Protein AF-A0A7V1V2Y4-F1 (afdb_monomer)

Sequence (61 aa):
MFFEMQTAAHCAVVFDPAGRLIARATLPADLELHAVDRDRIVGVQTDADGVQRIAMHRLTR

pLDDT: mean 76.69, std 15.83, range [27.58, 90.38]

Structure (mmCIF, N/CA/C/O backbone):
data_AF-A0A7V1V2Y4-F1
#
_entry.id   AF-A0A7V1V2Y4-F1
#
loop_
_atom_site.group_PDB
_atom_site.id
_atom_site.type_symbol
_atom_site.label_atom_id
_atom_site.label_alt_id
_atom_site.label_comp_id
_atom_site.label_asym_id
_atom_site.label_entity_id
_atom_site.label_seq_id
_atom_site.pdbx_PDB_ins_code
_atom_site.Cartn_x
_atom_site.Cartn_y
_atom_site.Cartn_z
_atom_site.occupancy
_atom_site.B_iso_or_equiv
_atom_site.auth_seq_id
_atom_site.auth_comp_id
_atom_site.auth_asym_id
_atom_site.auth_atom_id
_atom_site.pdbx_PDB_model_num
ATOM 1 N N . MET A 1 1 ? 11.871 -19.516 -19.612 1.00 31.05 1 MET A N 1
ATOM 2 C CA . MET A 1 1 ? 12.555 -19.173 -18.350 1.00 31.05 1 MET A CA 1
ATOM 3 C C . MET A 1 1 ? 11.702 -18.096 -17.701 1.00 31.05 1 MET A C 1
ATOM 5 O O . MET A 1 1 ? 11.709 -16.974 -18.184 1.00 31.05 1 MET A O 1
ATOM 9 N N . PHE A 1 2 ? 10.834 -18.462 -16.757 1.00 27.58 2 PHE A N 1
ATOM 10 C CA . PHE A 1 2 ? 9.980 -17.499 -16.059 1.00 27.58 2 PHE A CA 1
ATOM 11 C C . PHE A 1 2 ? 10.770 -17.007 -14.848 1.00 27.58 2 PHE A C 1
ATOM 13 O O . PHE A 1 2 ? 11.038 -17.788 -13.940 1.00 27.58 2 PHE A O 1
ATOM 20 N N . PHE A 1 3 ? 11.225 -15.757 -14.882 1.00 30.61 3 PHE A N 1
ATOM 21 C CA . PHE A 1 3 ? 11.781 -15.108 -13.701 1.00 30.61 3 PHE A CA 1
ATOM 22 C C . PHE A 1 3 ? 10.597 -14.687 -12.827 1.00 30.61 3 PHE A C 1
ATOM 24 O O . PHE A 1 3 ? 9.951 -13.680 -13.105 1.00 30.61 3 PHE A O 1
ATOM 31 N N . GLU A 1 4 ? 10.282 -15.472 -11.795 1.00 33.75 4 GLU A N 1
ATOM 32 C CA . GLU A 1 4 ? 9.552 -14.939 -10.643 1.00 33.75 4 GLU A CA 1
ATOM 33 C C . GLU A 1 4 ? 10.454 -13.872 -10.013 1.00 33.75 4 GLU A C 1
ATOM 35 O O . GLU A 1 4 ? 11.386 -14.178 -9.268 1.00 33.75 4 GLU A O 1
ATOM 40 N N . MET A 1 5 ? 10.224 -12.604 -10.357 1.00 39.06 5 MET A N 1
ATOM 41 C CA . MET A 1 5 ? 10.717 -11.505 -9.538 1.00 39.06 5 MET A CA 1
ATOM 42 C C . MET A 1 5 ? 10.003 -11.619 -8.194 1.00 39.06 5 MET A C 1
ATOM 44 O O . MET A 1 5 ? 8.832 -11.267 -8.077 1.00 39.06 5 MET A O 1
ATOM 48 N N . GLN A 1 6 ? 10.702 -12.134 -7.184 1.00 42.00 6 GLN A N 1
ATOM 49 C CA . GLN A 1 6 ? 10.314 -11.948 -5.792 1.00 42.00 6 GLN A CA 1
ATOM 50 C C . GLN A 1 6 ? 10.368 -10.444 -5.511 1.00 42.00 6 GLN A C 1
ATOM 52 O O . GLN A 1 6 ? 11.413 -9.894 -5.166 1.00 42.00 6 GLN A O 1
ATOM 57 N N . THR A 1 7 ? 9.248 -9.756 -5.716 1.00 53.84 7 THR A N 1
ATOM 58 C CA . THR A 1 7 ? 9.061 -8.396 -5.229 1.00 53.84 7 THR A CA 1
ATOM 59 C C . THR A 1 7 ? 9.149 -8.468 -3.714 1.00 53.84 7 THR A C 1
ATOM 61 O O . THR A 1 7 ? 8.326 -9.103 -3.052 1.00 53.84 7 THR A O 1
ATOM 64 N N . ALA A 1 8 ? 10.210 -7.880 -3.156 1.00 59.31 8 ALA A N 1
ATOM 65 C CA . ALA A 1 8 ? 10.327 -7.719 -1.718 1.00 59.31 8 ALA A CA 1
ATOM 66 C C . ALA A 1 8 ? 9.027 -7.074 -1.218 1.00 59.31 8 ALA A C 1
ATOM 68 O O . ALA A 1 8 ? 8.541 -6.107 -1.803 1.00 59.31 8 ALA A O 1
ATOM 69 N N . ALA A 1 9 ? 8.417 -7.664 -0.198 1.00 65.12 9 ALA A N 1
ATOM 70 C CA . ALA A 1 9 ? 7.137 -7.209 0.310 1.00 65.12 9 ALA A CA 1
ATOM 71 C C . ALA A 1 9 ? 7.351 -6.544 1.669 1.00 65.12 9 ALA A C 1
ATOM 73 O O . ALA A 1 9 ? 7.927 -7.143 2.581 1.00 65.12 9 ALA A O 1
ATOM 74 N N . HIS A 1 10 ? 6.896 -5.304 1.813 1.00 73.00 10 HIS A N 1
ATOM 75 C CA . HIS A 1 10 ? 6.887 -4.605 3.089 1.00 73.00 10 HIS A CA 1
ATOM 76 C C . HIS A 1 10 ? 5.598 -4.907 3.846 1.00 73.00 10 HIS A C 1
ATOM 78 O O . HIS A 1 10 ? 4.522 -5.048 3.271 1.00 73.00 10 HIS A O 1
ATOM 84 N N . CYS A 1 11 ? 5.705 -5.017 5.165 1.00 72.44 11 CYS A N 1
ATOM 85 C CA . CYS A 1 11 ? 4.551 -5.188 6.032 1.00 72.44 11 CYS A CA 1
ATOM 86 C C . CYS A 1 11 ? 4.204 -3.829 6.638 1.00 72.44 11 CYS A C 1
ATOM 88 O O . CYS A 1 11 ? 4.956 -3.312 7.463 1.00 72.44 11 CYS A O 1
ATOM 90 N N . ALA A 1 12 ? 3.086 -3.244 6.216 1.00 74.00 12 ALA A N 1
ATOM 91 C CA . ALA A 1 12 ? 2.559 -2.023 6.805 1.00 74.00 12 ALA A CA 1
ATOM 92 C C . ALA A 1 12 ? 1.576 -2.361 7.926 1.00 74.00 12 ALA A C 1
ATOM 94 O O . ALA A 1 12 ? 0.711 -3.230 7.783 1.00 74.00 12 ALA A O 1
ATOM 95 N N . VAL A 1 13 ? 1.701 -1.640 9.036 1.00 77.50 13 VAL A N 1
ATOM 96 C CA . VAL A 1 13 ? 0.815 -1.722 10.198 1.00 77.50 13 VAL A CA 1
ATOM 97 C C . VAL A 1 13 ? 0.197 -0.354 10.452 1.00 77.50 13 VAL A C 1
ATOM 99 O O . VAL A 1 13 ? 0.889 0.661 10.421 1.00 77.50 13 VAL A O 1
ATOM 102 N N . VAL A 1 14 ? -1.115 -0.328 10.676 1.00 73.88 14 VAL A N 1
ATOM 103 C CA . VAL A 1 14 ? -1.882 0.903 10.896 1.00 73.88 14 VAL A CA 1
ATOM 104 C C . VAL A 1 14 ? -2.376 0.922 12.334 1.00 73.88 14 VAL A C 1
ATOM 106 O O . VAL A 1 14 ? -3.101 0.015 12.752 1.00 73.88 14 VAL A O 1
ATOM 109 N N . PHE A 1 15 ? -2.003 1.961 13.077 1.00 81.62 15 PHE A N 1
ATOM 110 C CA . PHE A 1 15 ? -2.428 2.174 14.459 1.00 81.62 15 PHE A CA 1
ATOM 111 C C . PHE A 1 15 ? -3.471 3.293 14.545 1.00 81.62 15 PHE A C 1
ATOM 113 O O . PHE A 1 15 ? -3.43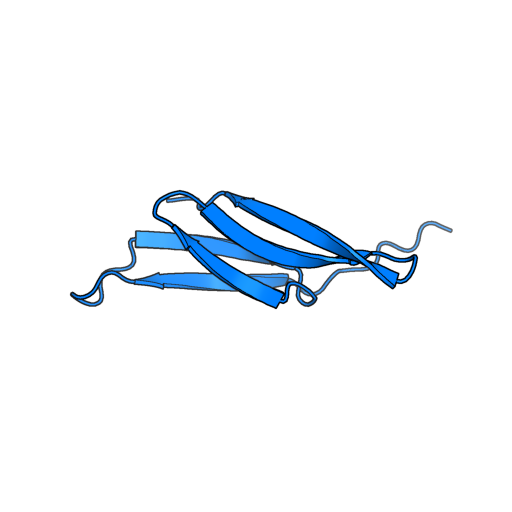7 4.239 13.758 1.00 81.62 15 PHE A O 1
ATOM 120 N N . ASP A 1 16 ? -4.398 3.193 15.498 1.00 78.44 16 ASP A N 1
ATOM 121 C CA . ASP A 1 16 ? -5.274 4.308 15.865 1.00 78.44 16 ASP A CA 1
ATOM 122 C C . ASP A 1 16 ? -4.517 5.353 16.710 1.00 78.44 16 ASP A C 1
ATOM 124 O O . ASP A 1 16 ? -3.405 5.088 17.179 1.00 78.44 16 ASP A O 1
ATOM 128 N N . PRO A 1 17 ? -5.102 6.542 16.957 1.00 81.81 17 PRO A N 1
ATOM 129 C CA . PRO A 1 17 ? -4.486 7.547 17.826 1.00 81.81 17 PRO A CA 1
ATOM 130 C C . PRO A 1 17 ? -4.250 7.089 19.276 1.00 81.81 17 PRO A C 1
ATOM 132 O O . PRO A 1 17 ? -3.483 7.725 19.991 1.00 81.81 17 PRO A O 1
ATOM 135 N N . ALA A 1 18 ? -4.896 6.007 19.721 1.00 90.31 18 ALA A N 1
ATOM 136 C CA . ALA A 1 18 ? -4.686 5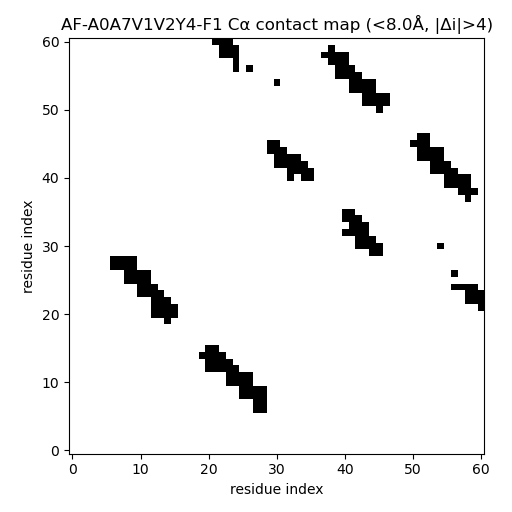.396 21.031 1.00 90.31 18 ALA A CA 1
ATOM 137 C C . ALA A 1 18 ? -3.588 4.307 21.014 1.00 90.31 18 ALA A C 1
ATOM 139 O O . ALA A 1 18 ? -3.349 3.664 22.037 1.00 90.31 18 ALA A O 1
ATOM 140 N N . GLY A 1 19 ? -2.914 4.092 19.877 1.00 83.75 19 GLY A N 1
ATOM 141 C CA . GLY A 1 19 ? -1.840 3.112 19.707 1.00 83.75 19 GLY A CA 1
ATOM 142 C C . GLY A 1 19 ? -2.315 1.675 19.469 1.00 83.75 19 GLY A C 1
ATOM 143 O O . GLY A 1 19 ? -1.507 0.747 19.514 1.00 83.75 19 GLY A O 1
ATOM 144 N N . ARG A 1 20 ? -3.608 1.445 19.212 1.00 84.38 20 ARG A N 1
ATOM 145 C CA . ARG A 1 20 ? -4.141 0.111 18.910 1.00 84.38 20 ARG A CA 1
ATOM 146 C C . ARG A 1 20 ? -3.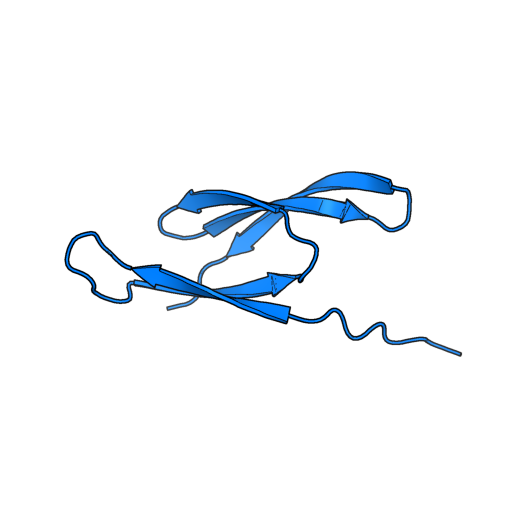940 -0.222 17.439 1.00 84.38 20 ARG A C 1
ATOM 148 O O . ARG A 1 20 ? -4.306 0.560 16.569 1.00 84.38 20 ARG A O 1
ATOM 155 N N . LEU A 1 21 ? -3.437 -1.422 17.155 1.00 83.50 21 LEU A N 1
ATOM 156 C CA . LEU A 1 21 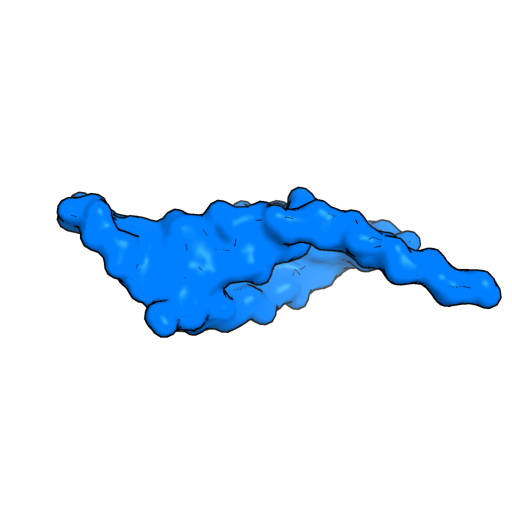? -3.371 -1.946 15.792 1.00 83.50 21 LEU A CA 1
ATOM 157 C C . LEU A 1 21 ? -4.791 -2.127 15.229 1.00 83.50 21 LEU A C 1
ATOM 159 O O . LEU A 1 21 ? -5.586 -2.884 15.788 1.00 83.50 21 LEU A O 1
ATOM 163 N N . ILE A 1 22 ? -5.103 -1.442 14.128 1.00 81.12 22 ILE A N 1
ATOM 164 C CA . ILE A 1 22 ? -6.403 -1.539 13.443 1.00 81.12 22 ILE A CA 1
ATOM 165 C C . ILE A 1 22 ? -6.318 -2.459 12.225 1.00 81.12 22 ILE A C 1
ATOM 167 O O . ILE A 1 22 ? -7.305 -3.111 11.881 1.00 81.12 22 ILE A O 1
ATOM 171 N N . ALA A 1 23 ? -5.167 -2.489 11.548 1.00 74.81 23 ALA A N 1
ATOM 172 C CA . ALA A 1 23 ? -5.002 -3.249 10.317 1.00 74.81 23 ALA A CA 1
ATOM 173 C C . ALA A 1 23 ? -3.539 -3.532 9.968 1.00 74.81 23 ALA A C 1
ATOM 175 O O . ALA A 1 23 ? -2.621 -2.828 10.400 1.00 74.81 23 ALA A O 1
ATOM 176 N N . ARG A 1 24 ? -3.354 -4.539 9.110 1.00 80.12 24 ARG A N 1
ATOM 177 C CA . ARG A 1 24 ? -2.078 -4.885 8.484 1.00 80.12 24 ARG A CA 1
ATOM 178 C C . ARG A 1 24 ? -2.275 -5.100 6.986 1.00 80.12 24 ARG A C 1
ATOM 180 O O . ARG A 1 24 ? -3.301 -5.643 6.567 1.00 80.12 24 ARG A O 1
ATOM 187 N N . ALA A 1 25 ? -1.281 -4.719 6.194 1.00 77.12 25 ALA A N 1
ATOM 188 C CA . ALA A 1 25 ? -1.224 -5.041 4.775 1.00 77.12 25 ALA A CA 1
ATOM 189 C C . ALA A 1 25 ? 0.195 -5.394 4.337 1.00 77.12 25 ALA A C 1
ATOM 191 O O . ALA A 1 25 ? 1.176 -4.817 4.804 1.00 77.12 25 ALA A O 1
ATOM 192 N N . THR A 1 26 ? 0.272 -6.339 3.408 1.00 81.44 26 THR A N 1
ATOM 193 C CA . THR A 1 26 ? 1.484 -6.629 2.651 1.00 81.44 26 THR A CA 1
ATOM 194 C C . THR A 1 26 ? 1.498 -5.718 1.431 1.00 81.44 26 THR A C 1
ATOM 196 O O . THR A 1 26 ? 0.565 -5.748 0.627 1.00 81.44 26 THR A O 1
ATOM 199 N N . LEU A 1 27 ? 2.531 -4.891 1.323 1.00 79.81 27 LEU A N 1
ATOM 200 C CA . LEU A 1 27 ? 2.700 -3.900 0.270 1.00 79.81 27 LEU A CA 1
ATOM 201 C C . LEU A 1 27 ? 3.911 -4.253 -0.601 1.00 79.81 27 LEU A C 1
ATOM 203 O O . LEU A 1 27 ? 4.895 -4.784 -0.078 1.00 79.81 27 LEU A O 1
ATOM 207 N N . PRO A 1 28 ? 3.871 -3.950 -1.906 1.00 80.12 28 PRO A N 1
ATOM 208 C CA . PRO A 1 28 ? 5.053 -4.003 -2.761 1.00 80.12 28 PRO A CA 1
ATOM 209 C C . PRO A 1 28 ? 6.159 -3.070 -2.238 1.00 80.12 28 PRO A C 1
ATOM 211 O O . PRO A 1 28 ? 5.854 -1.993 -1.725 1.00 80.12 28 PRO A O 1
ATOM 214 N N . ALA A 1 29 ? 7.434 -3.460 -2.352 1.00 78.88 29 ALA A N 1
ATOM 215 C CA . ALA A 1 29 ? 8.555 -2.625 -1.893 1.00 78.88 29 ALA A CA 1
ATOM 216 C C . ALA A 1 29 ? 8.723 -1.310 -2.663 1.00 78.88 29 ALA A C 1
ATOM 218 O O . ALA A 1 29 ? 9.285 -0.350 -2.148 1.00 78.88 29 ALA A O 1
ATOM 219 N N . ASP A 1 30 ? 8.230 -1.272 -3.889 1.00 82.88 30 ASP A N 1
ATOM 220 C CA . ASP A 1 30 ? 8.245 -0.134 -4.799 1.00 82.88 30 ASP A CA 1
ATOM 221 C C . ASP A 1 30 ? 6.975 0.727 -4.702 1.00 82.88 30 ASP A C 1
ATOM 223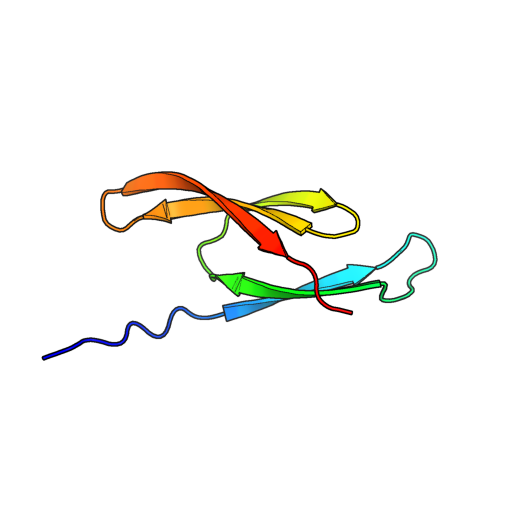 O O . ASP A 1 30 ? 6.783 1.637 -5.508 1.00 82.88 30 ASP A O 1
ATOM 227 N N . LEU A 1 31 ? 6.100 0.454 -3.727 1.00 83.56 31 LEU A N 1
ATOM 228 C CA . LEU A 1 31 ? 4.922 1.272 -3.482 1.00 83.56 31 LEU A CA 1
ATOM 229 C C . LEU A 1 31 ? 5.304 2.551 -2.725 1.00 83.56 31 LEU A C 1
ATOM 231 O O . LEU A 1 31 ? 5.648 2.515 -1.542 1.00 83.56 31 LEU A O 1
ATOM 235 N N . GLU A 1 32 ? 5.139 3.696 -3.378 1.00 85.69 32 GLU A N 1
ATOM 236 C CA . GLU A 1 32 ? 5.179 4.999 -2.724 1.00 85.69 32 GLU A CA 1
ATOM 237 C C . GLU A 1 32 ? 3.838 5.260 -2.024 1.00 85.69 32 GLU A C 1
ATOM 239 O O . GLU A 1 32 ? 2.783 5.330 -2.659 1.00 85.69 32 GLU A O 1
ATOM 244 N N . LEU A 1 33 ? 3.853 5.363 -0.692 1.00 82.94 33 LEU A N 1
ATOM 245 C CA . LEU A 1 33 ? 2.646 5.549 0.113 1.00 82.94 33 LEU A CA 1
ATOM 246 C C . LEU A 1 33 ? 2.157 7.003 0.057 1.00 82.94 33 LEU A C 1
ATOM 248 O O . LEU A 1 33 ? 2.874 7.908 0.473 1.00 82.94 33 LEU A O 1
ATOM 252 N N . HIS A 1 34 ? 0.899 7.214 -0.340 1.00 85.19 34 HIS A N 1
ATOM 253 C CA . HIS A 1 34 ? 0.283 8.548 -0.358 1.00 85.19 34 HIS A CA 1
ATOM 254 C C . HIS A 1 34 ? -0.792 8.733 0.715 1.00 85.19 34 HIS A C 1
ATOM 256 O O . HIS A 1 34 ? -0.861 9.790 1.339 1.00 85.19 34 HIS A O 1
ATOM 262 N N . ALA A 1 35 ? -1.650 7.732 0.927 1.00 81.38 35 ALA A N 1
ATOM 263 C CA . ALA A 1 35 ? -2.741 7.828 1.892 1.00 81.38 35 ALA A CA 1
ATOM 264 C C . ALA A 1 35 ? -3.096 6.470 2.503 1.00 81.38 35 ALA A C 1
ATOM 266 O O . ALA A 1 35 ? -3.001 5.423 1.861 1.00 81.38 35 ALA A O 1
ATOM 267 N N . VAL A 1 36 ? -3.563 6.507 3.749 1.00 80.12 36 VAL A N 1
ATOM 268 C CA . VAL A 1 36 ? -4.101 5.353 4.473 1.00 80.12 36 VAL A CA 1
ATOM 269 C C . VAL A 1 36 ? -5.505 5.712 4.942 1.00 80.12 36 VAL A C 1
ATOM 271 O O . VAL A 1 36 ? -5.686 6.696 5.654 1.00 80.12 36 VAL A O 1
ATOM 274 N N . ASP A 1 37 ? -6.486 4.911 4.543 1.00 80.69 37 ASP A N 1
ATOM 275 C CA . ASP A 1 37 ? -7.874 5.003 4.997 1.00 80.69 37 ASP A CA 1
ATOM 276 C C . ASP A 1 37 ? -8.226 3.749 5.821 1.00 80.69 37 ASP A C 1
ATOM 278 O O . ASP A 1 37 ? -7.420 2.835 6.000 1.00 80.69 37 ASP A O 1
ATOM 282 N N . ARG A 1 38 ? -9.451 3.678 6.339 1.00 76.75 38 ARG A N 1
ATOM 283 C CA . ARG 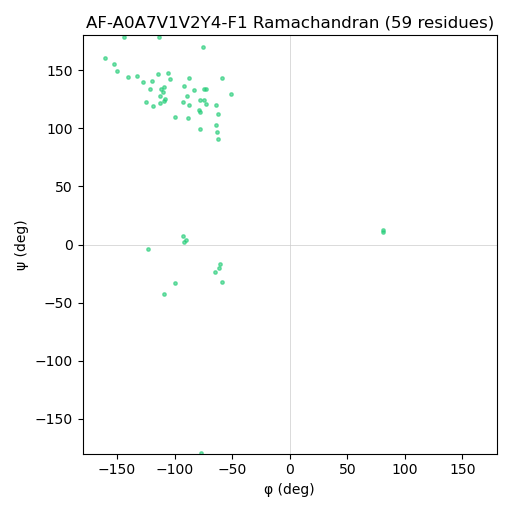A 1 38 ? -9.949 2.626 7.227 1.00 76.75 38 ARG A CA 1
ATOM 284 C C . ARG A 1 38 ? -9.882 1.220 6.630 1.00 76.75 38 ARG A C 1
ATOM 286 O O . ARG A 1 38 ? -9.777 0.252 7.383 1.00 76.75 38 ARG A O 1
ATOM 293 N N . ASP A 1 39 ? -10.032 1.092 5.316 1.00 82.69 39 ASP A N 1
ATOM 294 C CA . ASP A 1 39 ? -10.130 -0.191 4.612 1.00 82.69 39 ASP A CA 1
ATOM 295 C C . ASP A 1 39 ? -9.080 -0.373 3.509 1.00 82.69 39 ASP A C 1
ATOM 297 O O . ASP A 1 39 ? -9.012 -1.449 2.907 1.00 82.69 39 ASP A O 1
ATOM 301 N N . ARG A 1 40 ? -8.252 0.640 3.243 1.00 85.12 40 ARG A N 1
ATOM 302 C CA . ARG A 1 40 ? -7.312 0.624 2.122 1.00 85.12 40 ARG A CA 1
ATOM 303 C C . ARG A 1 40 ? -6.080 1.482 2.359 1.00 85.12 40 ARG A C 1
ATOM 305 O O . ARG A 1 40 ? -6.107 2.479 3.072 1.00 85.12 40 ARG A O 1
ATOM 312 N N . ILE A 1 41 ? -5.026 1.103 1.663 1.00 85.44 41 ILE A N 1
ATOM 313 C CA . ILE A 1 41 ? -3.811 1.870 1.459 1.00 85.44 41 ILE A CA 1
ATOM 314 C C . ILE A 1 41 ? -3.784 2.298 -0.004 1.00 85.44 41 ILE A C 1
ATOM 316 O O . ILE A 1 41 ? -4.013 1.478 -0.894 1.00 85.44 41 ILE A O 1
ATOM 320 N N . VAL A 1 42 ? -3.522 3.578 -0.240 1.00 86.81 42 VAL A N 1
ATOM 321 C CA . VAL A 1 42 ? -3.376 4.156 -1.573 1.00 86.81 42 VAL A CA 1
ATOM 322 C C . VAL A 1 42 ? -1.931 4.585 -1.749 1.00 86.81 42 VAL A C 1
ATOM 324 O O . VAL A 1 42 ? -1.377 5.322 -0.927 1.00 86.81 42 VAL A O 1
ATOM 327 N N . GLY A 1 43 ? -1.335 4.128 -2.838 1.00 89.56 43 GLY A N 1
ATOM 328 C CA . GLY A 1 43 ? 0.012 4.502 -3.217 1.00 89.56 43 GLY A CA 1
ATOM 329 C C . GLY A 1 43 ? 0.161 4.623 -4.721 1.00 89.56 43 GLY A C 1
ATOM 330 O O . GLY A 1 43 ? -0.780 4.385 -5.482 1.00 89.56 43 GLY A O 1
ATOM 331 N N . VAL A 1 44 ? 1.360 4.999 -5.1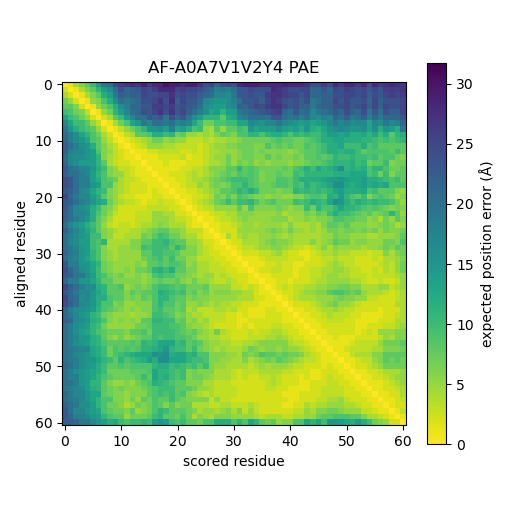34 1.00 90.38 44 VAL A N 1
ATOM 332 C CA . VAL A 1 44 ? 1.774 5.002 -6.529 1.00 90.38 44 VAL A CA 1
ATOM 333 C C . VAL A 1 44 ? 2.837 3.931 -6.697 1.00 90.38 44 VAL A C 1
ATOM 335 O O . VAL A 1 44 ? 3.747 3.810 -5.884 1.00 90.38 44 VAL A O 1
ATOM 338 N N . GLN A 1 45 ? 2.695 3.134 -7.746 1.00 89.38 45 GLN A N 1
ATOM 339 C CA . GLN A 1 45 ? 3.691 2.162 -8.163 1.00 89.38 45 GLN A CA 1
ATOM 340 C C . GLN A 1 45 ? 4.138 2.514 -9.575 1.00 89.38 45 GLN A C 1
ATOM 342 O O . GLN A 1 45 ? 3.322 2.912 -10.410 1.00 89.38 45 GLN A O 1
ATOM 347 N N . THR A 1 46 ? 5.432 2.377 -9.836 1.00 86.19 46 THR A N 1
ATOM 348 C CA . THR A 1 46 ? 5.967 2.501 -11.190 1.00 86.19 46 THR A CA 1
ATOM 349 C C . THR A 1 46 ? 6.009 1.114 -11.805 1.00 86.19 46 THR A C 1
ATOM 351 O O . THR A 1 46 ? 6.599 0.206 -11.227 1.00 86.19 46 THR A O 1
ATOM 354 N N . ASP A 1 47 ? 5.354 0.926 -12.944 1.00 83.75 47 ASP A N 1
ATOM 355 C CA . ASP A 1 47 ? 5.398 -0.361 -13.633 1.00 83.75 47 ASP A CA 1
ATOM 356 C C . ASP A 1 47 ? 6.716 -0.581 -14.395 1.00 83.75 47 ASP A C 1
ATOM 358 O O . ASP A 1 47 ? 7.621 0.257 -14.400 1.00 83.75 47 ASP A O 1
ATOM 362 N N . ALA A 1 48 ? 6.824 -1.735 -15.056 1.00 85.25 48 ALA A N 1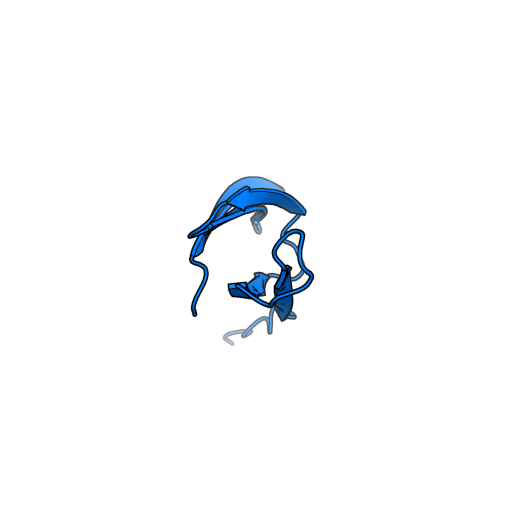
ATOM 363 C CA . ALA A 1 48 ? 8.004 -2.107 -15.830 1.00 85.25 48 ALA A CA 1
ATOM 364 C C . ALA A 1 48 ? 8.304 -1.155 -17.006 1.00 85.25 48 ALA A C 1
ATOM 366 O O . ALA A 1 48 ? 9.443 -1.115 -17.468 1.00 85.25 48 ALA A O 1
ATOM 367 N N . ASP A 1 49 ? 7.314 -0.384 -17.463 1.00 87.75 49 ASP A N 1
ATOM 368 C CA . ASP A 1 49 ? 7.449 0.587 -18.549 1.00 87.75 49 ASP A CA 1
ATOM 369 C C . ASP A 1 49 ? 7.803 1.994 -18.023 1.00 87.75 49 ASP A C 1
ATOM 371 O O . ASP A 1 49 ? 7.922 2.943 -18.801 1.00 87.75 49 ASP A O 1
ATOM 375 N N . GLY A 1 50 ? 7.986 2.151 -16.706 1.00 87.19 50 GLY A N 1
ATOM 376 C CA . GLY A 1 50 ? 8.287 3.434 -16.074 1.00 87.19 50 GLY A CA 1
ATOM 377 C C . GLY A 1 50 ? 7.057 4.317 -15.847 1.00 87.19 50 GLY A C 1
ATOM 378 O O . GLY A 1 50 ? 7.204 5.502 -15.543 1.00 87.19 50 GLY A O 1
ATOM 379 N N . VAL A 1 51 ? 5.842 3.780 -15.994 1.00 90.06 51 VAL A N 1
ATOM 380 C CA . VAL A 1 51 ? 4.603 4.547 -15.837 1.00 90.06 51 VAL A CA 1
ATOM 381 C C . VAL A 1 51 ? 4.140 4.506 -14.386 1.00 90.06 51 VAL A C 1
ATOM 383 O O . VAL A 1 51 ? 3.963 3.441 -13.795 1.00 90.06 51 VAL A O 1
ATOM 386 N N . GLN A 1 52 ? 3.881 5.685 -13.821 1.00 90.25 52 GLN A N 1
ATOM 387 C CA . GLN A 1 52 ? 3.289 5.822 -12.494 1.00 90.25 52 GLN A CA 1
ATOM 388 C C . GLN A 1 52 ? 1.798 5.478 -12.524 1.00 90.25 52 GLN A C 1
ATOM 390 O O . GLN A 1 52 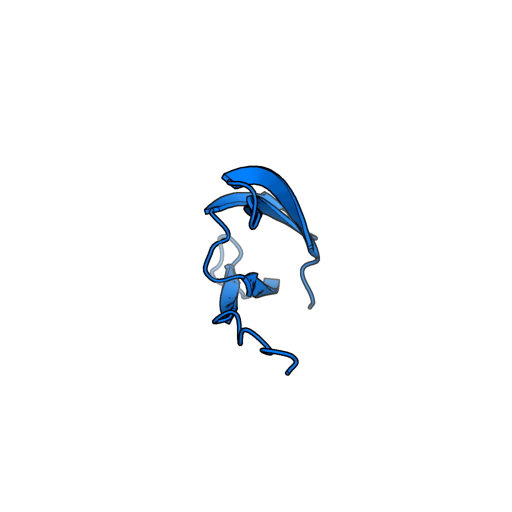? 1.010 6.070 -13.267 1.00 90.25 52 GLN A O 1
ATOM 395 N N . ARG A 1 53 ? 1.400 4.524 -11.685 1.00 89.62 53 ARG A N 1
ATOM 396 C CA . ARG A 1 53 ? 0.028 4.035 -11.567 1.00 89.62 53 ARG A CA 1
ATOM 397 C C . ARG A 1 53 ? -0.438 4.091 -10.126 1.00 89.62 53 ARG A C 1
ATOM 399 O O . ARG A 1 53 ? 0.301 3.751 -9.209 1.00 89.62 53 ARG A O 1
ATOM 406 N N . ILE A 1 54 ? -1.695 4.482 -9.936 1.00 89.56 54 ILE A N 1
ATOM 407 C CA . ILE A 1 54 ? -2.333 4.429 -8.621 1.00 89.56 54 ILE A CA 1
ATOM 408 C C . ILE A 1 54 ? -2.626 2.966 -8.294 1.00 89.56 54 ILE A C 1
ATOM 410 O O . ILE A 1 54 ? -3.377 2.301 -9.010 1.00 89.56 54 ILE A O 1
ATOM 414 N N . ALA A 1 55 ? -2.063 2.491 -7.189 1.00 87.62 55 ALA A N 1
ATOM 415 C CA . ALA A 1 55 ? -2.319 1.176 -6.632 1.00 87.62 55 ALA A CA 1
ATOM 416 C C . ALA A 1 55 ? -3.128 1.310 -5.338 1.00 87.62 55 ALA A C 1
ATOM 418 O O . ALA A 1 55 ? -2.855 2.152 -4.478 1.00 87.62 55 ALA A O 1
ATOM 419 N N . MET A 1 56 ? -4.149 0.464 -5.201 1.00 88.69 56 MET A N 1
ATOM 420 C CA . MET A 1 56 ? -4.988 0.395 -4.008 1.00 88.69 56 MET A CA 1
ATOM 421 C C . MET A 1 56 ? -4.870 -0.991 -3.388 1.00 88.69 56 MET A C 1
ATOM 423 O O . MET A 1 56 ? -5.243 -1.990 -4.001 1.00 88.69 56 MET A O 1
ATOM 427 N N . HIS A 1 57 ? -4.392 -1.041 -2.149 1.00 83.69 57 HIS A N 1
ATOM 428 C CA . HIS A 1 57 ? -4.226 -2.272 -1.389 1.00 83.69 57 HIS A CA 1
ATOM 429 C C . HIS A 1 57 ? -5.250 -2.323 -0.268 1.00 83.69 57 HIS A C 1
ATOM 431 O O . HIS A 1 57 ? -5.318 -1.428 0.571 1.00 83.69 57 HIS A O 1
ATOM 437 N N . ARG A 1 58 ? -6.064 -3.376 -0.237 1.00 83.38 58 ARG A N 1
ATOM 438 C CA . ARG A 1 58 ? -7.064 -3.553 0.815 1.00 83.38 58 ARG A CA 1
ATOM 439 C C . ARG A 1 58 ? -6.388 -3.928 2.132 1.00 83.38 58 ARG A C 1
ATOM 441 O O . ARG A 1 58 ? -5.557 -4.831 2.175 1.00 83.38 58 ARG A O 1
ATOM 448 N N . LEU A 1 59 ? -6.800 -3.269 3.208 1.00 80.50 59 LEU A N 1
ATOM 449 C CA . LEU A 1 59 ? -6.409 -3.626 4.563 1.00 80.50 59 LEU A CA 1
ATOM 450 C C . LEU A 1 59 ? -7.152 -4.890 5.012 1.00 80.50 59 LEU A C 1
ATOM 452 O O . LEU A 1 59 ? -8.374 -4.998 4.870 1.00 80.50 59 LEU A O 1
ATOM 456 N N . THR A 1 60 ? -6.414 -5.830 5.595 1.00 77.50 60 THR A N 1
ATOM 457 C CA . THR A 1 60 ? -6.977 -7.013 6.259 1.00 77.50 60 THR A CA 1
ATOM 458 C C . THR A 1 60 ? -6.915 -6.836 7.773 1.00 77.50 60 THR A C 1
ATOM 460 O O . THR A 1 60 ? -5.960 -6.244 8.286 1.00 77.50 60 THR A O 1
ATOM 463 N N . ARG A 1 61 ? -7.952 -7.314 8.466 1.00 67.94 61 ARG A N 1
ATOM 464 C CA . ARG A 1 61 ? -8.054 -7.297 9.930 1.00 67.94 61 ARG A CA 1
ATOM 465 C C . ARG A 1 61 ? -7.637 -8.636 10.507 1.00 67.94 61 ARG A C 1
ATOM 467 O O . ARG A 1 61 ? -7.997 -9.653 9.875 1.00 67.94 61 ARG A O 1
#

Nearest PDB structures (foldseek):
  5yjw-assembly1_A-2  TM=7.894E-01  e=9.866E-01  Saccharomyces cerevisiae S288C
  2y8f-assembly3_C  TM=3.237E-01  e=2.832E-01  Homo sapiens
  2y8f-assembly1_A  TM=2.796E-01  e=1.841E+00  Homo sapiens
  1mtp-assembly1_A  TM=3.659E-01  e=3.068E+00  Thermobifida fusca
  4o9y-assembly2_G  TM=3.135E-01  e=3.637E+00  Photorhabdus luminescens

Radius of gyration: 13.41 Å; Cα contacts (8 Å, |Δi|>4): 101; chains: 1; bounding box: 23×28×40 Å

Foldseek 3Di:
DDPPPPQDWDKDWDADPVRHTQFIFTHGPQWAFDDDDNFWTWTWHQDPVRDTDIDITTTDD

Solvent-accessible surface area (backbone atoms only — not comparable to full-atom values): 3854 Å² total; per-residue (Å²): 136,85,78,80,75,79,70,56,68,40,79,50,76,42,62,47,99,87,68,47,82,66,33,41,36,82,36,60,66,69,49,46,82,75,49,77,60,98,55,33,38,37,26,40,31,63,48,98,86,69,50,80,39,84,43,78,46,68,48,47,120

Secondary structure (DSSP, 8-state):
--------EEEEEEE-TTS-EEEEEEEETT-EEEEE-SSEEEEEEE-TTS-EEEEEEEPB-

Mean predicted aligned error: 8.37 Å